Protein AF-A0A2E4MCE4-F1 (afdb_monomer_lite)

Radius of gyration: 16.77 Å; chains: 1; bounding box: 40×12×53 Å

pLDDT: mean 91.06, std 9.07, range [45.31, 97.19]

Foldseek 3Di:
DVLCVPQVVVLCCCLVVVVVVLVVVVVVCCVVVVQPCVDPVSVVVVVVSVLVSVLVSLQSVLVSCVVVVVNVVSVVSNVVSVVVVVVVVVVVVPPPDD

Structure (mmCIF, N/CA/C/O backbone):
data_AF-A0A2E4MCE4-F1
#
_entry.id   AF-A0A2E4MCE4-F1
#
loop_
_atom_site.group_PDB
_atom_site.id
_atom_site.type_symbol
_atom_site.label_atom_id
_atom_site.label_alt_id
_atom_site.label_comp_id
_atom_site.label_asym_id
_atom_site.label_entity_id
_atom_site.label_seq_id
_atom_site.pdbx_PDB_ins_code
_atom_site.Cartn_x
_atom_site.Cartn_y
_atom_site.Cartn_z
_atom_site.occupancy
_atom_site.B_iso_or_equiv
_atom_site.auth_seq_id
_atom_site.auth_comp_id
_atom_site.auth_asym_id
_a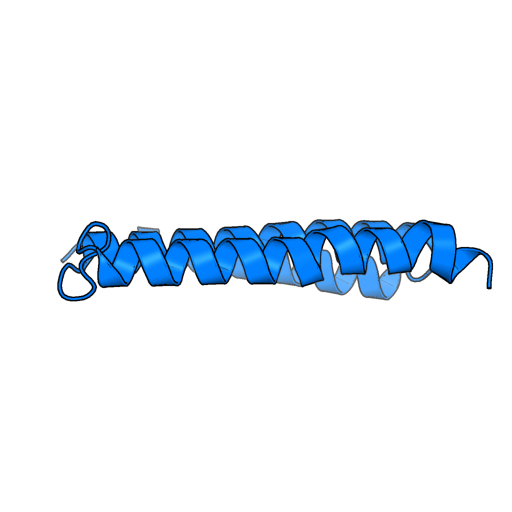tom_site.auth_atom_id
_atom_site.pdbx_PDB_model_num
ATOM 1 N N . MET A 1 1 ? 6.015 4.896 -25.404 1.00 60.19 1 MET A N 1
ATOM 2 C CA . MET A 1 1 ? 4.583 4.553 -25.267 1.00 60.19 1 MET A CA 1
ATOM 3 C C . MET A 1 1 ? 4.376 3.097 -24.854 1.00 60.19 1 MET A C 1
ATOM 5 O O . MET A 1 1 ? 3.518 2.869 -24.020 1.00 60.19 1 MET A O 1
ATOM 9 N N . ASP A 1 2 ? 5.197 2.150 -25.322 1.00 73.88 2 ASP A N 1
ATOM 10 C CA . ASP A 1 2 ? 5.083 0.713 -24.996 1.00 73.88 2 ASP A CA 1
ATOM 11 C C . ASP A 1 2 ? 5.168 0.374 -23.485 1.00 73.88 2 ASP A C 1
ATOM 13 O O . ASP A 1 2 ? 4.307 -0.302 -22.927 1.00 73.88 2 ASP A O 1
ATOM 17 N N . TYR A 1 3 ? 6.123 0.967 -22.759 1.00 76.88 3 TYR A N 1
ATOM 18 C CA . TYR A 1 3 ? 6.246 0.771 -21.303 1.00 76.88 3 TYR A CA 1
ATOM 19 C C . TYR A 1 3 ? 5.053 1.297 -20.490 1.00 76.88 3 TYR A C 1
ATOM 21 O O . TYR A 1 3 ? 4.808 0.851 -19.368 1.00 76.88 3 TYR A O 1
ATOM 29 N N . PHE A 1 4 ? 4.308 2.267 -21.027 1.00 81.31 4 PHE A N 1
ATOM 30 C CA . PHE A 1 4 ? 3.157 2.815 -20.320 1.00 81.31 4 PHE A CA 1
ATOM 31 C C . PHE A 1 4 ? 2.003 1.813 -20.310 1.00 81.31 4 PHE A C 1
ATOM 33 O O . PHE A 1 4 ? 1.482 1.515 -19.242 1.00 81.31 4 PHE A O 1
ATOM 40 N N . SER A 1 5 ? 1.641 1.245 -21.463 1.00 85.31 5 SER A N 1
ATOM 41 C CA . SER A 1 5 ? 0.526 0.296 -21.579 1.00 85.31 5 SER A CA 1
ATOM 42 C C . SER A 1 5 ? 0.801 -1.049 -20.906 1.00 85.31 5 SER A C 1
ATOM 44 O O . SER A 1 5 ? -0.130 -1.648 -20.376 1.00 85.31 5 SER A O 1
ATOM 46 N N . HIS A 1 6 ? 2.054 -1.515 -20.902 1.00 85.94 6 HIS A N 1
ATOM 47 C CA . HIS A 1 6 ? 2.397 -2.860 -20.425 1.00 85.94 6 HIS A CA 1
ATOM 48 C C . HIS A 1 6 ? 2.973 -2.919 -19.008 1.00 85.94 6 HIS A C 1
ATOM 50 O O . HIS A 1 6 ? 2.959 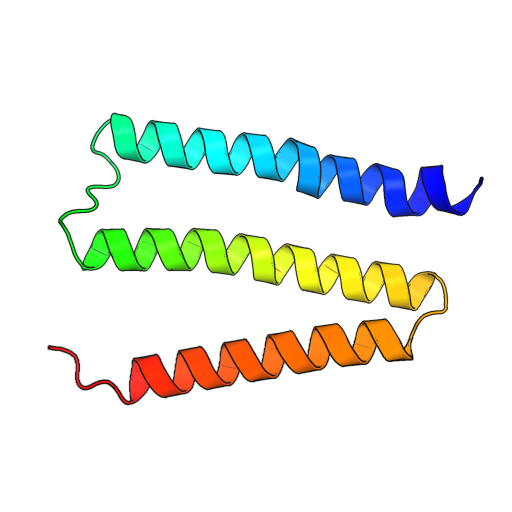-3.988 -18.403 1.00 85.94 6 HIS A O 1
ATOM 56 N N . SER A 1 7 ? 3.453 -1.803 -18.453 1.00 87.25 7 SER A N 1
ATOM 57 C CA . SER A 1 7 ? 4.059 -1.784 -17.112 1.00 87.25 7 SER A CA 1
ATOM 58 C C . SER A 1 7 ? 3.348 -0.815 -16.171 1.00 87.25 7 SER A C 1
ATOM 60 O O . SER A 1 7 ? 2.846 -1.222 -15.125 1.00 87.25 7 SER A O 1
ATOM 62 N N . TRP A 1 8 ? 3.236 0.460 -16.548 1.00 89.38 8 TRP A N 1
ATOM 63 C CA . TRP A 1 8 ? 2.701 1.487 -15.646 1.00 89.38 8 TRP A CA 1
ATOM 64 C C . TRP A 1 8 ? 1.176 1.494 -15.546 1.00 89.38 8 TRP A C 1
ATOM 66 O O . TRP A 1 8 ? 0.643 1.640 -14.450 1.00 89.38 8 TRP A O 1
ATOM 76 N N . LEU A 1 9 ? 0.461 1.322 -16.658 1.00 91.31 9 LEU A N 1
ATOM 77 C CA . LEU A 1 9 ? -1.000 1.315 -16.679 1.00 91.31 9 LEU A CA 1
ATOM 78 C C . LEU A 1 9 ? -1.582 0.148 -15.859 1.00 91.31 9 LEU A C 1
ATOM 80 O O . LEU A 1 9 ? -2.449 0.418 -15.026 1.00 91.31 9 LEU A O 1
ATOM 84 N N . PRO A 1 10 ? -1.089 -1.104 -15.982 1.00 92.31 10 PRO A N 1
ATOM 85 C CA . PRO A 1 10 ? -1.532 -2.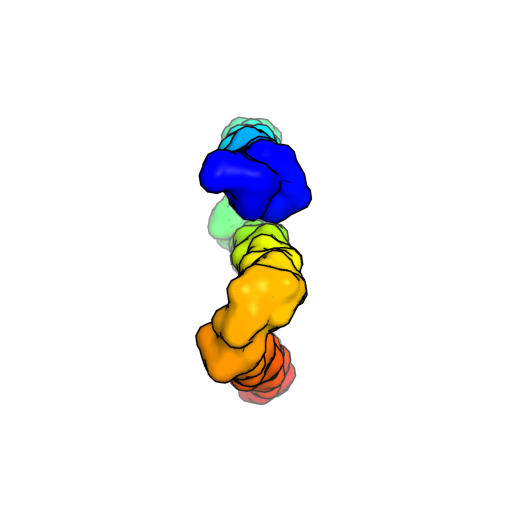197 -15.120 1.00 92.31 10 PRO A CA 1
ATOM 86 C C . PRO A 1 10 ? -1.216 -1.940 -13.644 1.00 92.31 10 PRO A C 1
ATOM 88 O O . PRO A 1 10 ? -2.075 -2.163 -12.795 1.00 92.31 10 PRO A O 1
ATOM 91 N N . PHE A 1 11 ? -0.026 -1.413 -13.333 1.00 92.88 11 PHE A N 1
ATOM 92 C CA . PHE A 1 11 ? 0.360 -1.071 -11.962 1.00 92.88 11 PHE A CA 1
ATOM 93 C C . PHE A 1 11 ? -0.576 -0.010 -11.356 1.00 92.88 11 PHE A C 1
ATOM 95 O O . PHE A 1 11 ? -1.127 -0.201 -10.272 1.00 92.88 11 PHE A O 1
ATOM 102 N N . MET A 1 12 ? -0.819 1.093 -12.070 1.00 92.31 12 MET A N 1
ATOM 103 C CA . MET A 1 12 ? -1.728 2.154 -11.624 1.00 92.31 12 MET A CA 1
ATOM 104 C C . MET A 1 12 ? -3.172 1.670 -11.508 1.00 92.31 12 MET A C 1
ATOM 106 O O . MET A 1 12 ? -3.883 2.089 -10.600 1.00 92.31 12 MET A O 1
ATOM 110 N N . TYR A 1 13 ? -3.618 0.782 -12.393 1.00 93.88 13 TYR A N 1
ATOM 111 C CA . TYR A 1 13 ? -4.943 0.188 -12.284 1.00 93.88 13 TYR A CA 1
ATOM 112 C C . TYR A 1 13 ? -5.055 -0.671 -11.020 1.00 93.88 13 TYR A C 1
ATOM 114 O O . TYR A 1 13 ? -5.944 -0.454 -10.197 1.00 93.88 13 TYR A O 1
ATOM 122 N N . LEU A 1 14 ? -4.118 -1.597 -10.813 1.00 92.44 14 LEU A N 1
ATOM 123 C CA . LEU A 1 14 ? -4.188 -2.545 -9.705 1.00 92.44 14 LEU A CA 1
ATOM 124 C C . LEU A 1 14 ? -4.044 -1.856 -8.343 1.00 92.44 14 LEU A C 1
ATOM 126 O O . LEU A 1 14 ? -4.791 -2.159 -7.418 1.00 92.44 14 LEU A O 1
ATOM 130 N N . TYR A 1 15 ? -3.117 -0.905 -8.220 1.00 94.12 15 TYR A N 1
ATOM 131 C CA . TYR A 1 15 ? -2.808 -0.267 -6.938 1.00 94.12 15 TYR A CA 1
ATOM 132 C C . TYR A 1 15 ? -3.466 1.094 -6.743 1.00 94.12 15 TYR A C 1
ATOM 134 O O . TYR A 1 15 ? -3.742 1.474 -5.610 1.00 94.12 15 TYR A O 1
ATOM 142 N N . GLY A 1 16 ? -3.766 1.816 -7.821 1.00 93.44 16 GLY A N 1
ATOM 143 C CA . GLY A 1 16 ? -4.560 3.039 -7.763 1.00 93.44 16 GLY A CA 1
ATOM 144 C C . GLY A 1 16 ? -6.036 2.714 -7.566 1.00 93.44 16 GLY A C 1
ATOM 145 O O . GLY A 1 16 ? -6.588 2.998 -6.506 1.00 93.44 16 GLY A O 1
ATOM 146 N N . LEU A 1 17 ? -6.676 2.063 -8.546 1.00 95.56 17 LEU A N 1
ATOM 147 C CA . LEU A 1 17 ? -8.098 1.719 -8.428 1.00 95.56 17 LEU A CA 1
ATOM 148 C C . LEU A 1 17 ? -8.330 0.664 -7.340 1.00 95.56 17 LEU A C 1
ATOM 150 O O . LEU A 1 17 ? -9.209 0.844 -6.498 1.00 95.56 17 LEU A O 1
ATOM 154 N N . GLY A 1 18 ? -7.521 -0.399 -7.301 1.00 94.81 18 GLY A N 1
ATOM 155 C CA . GLY A 1 18 ? -7.627 -1.403 -6.238 1.00 94.81 18 GLY A CA 1
ATOM 156 C C . GLY A 1 18 ? -7.329 -0.830 -4.849 1.00 94.81 18 GLY A C 1
ATOM 157 O O . GLY A 1 18 ? -8.027 -1.168 -3.895 1.00 94.81 18 GLY A O 1
ATOM 158 N N . GLY A 1 19 ? -6.381 0.106 -4.731 1.00 95.38 19 GLY A N 1
ATOM 159 C CA . GLY A 1 19 ? -6.112 0.823 -3.480 1.00 95.38 19 GLY A CA 1
ATOM 160 C C . GLY A 1 19 ? -7.283 1.701 -3.034 1.00 95.38 19 GLY A C 1
ATOM 161 O O . GLY A 1 19 ? -7.654 1.674 -1.862 1.00 95.38 19 GLY A O 1
ATOM 162 N N . LEU A 1 20 ? -7.930 2.420 -3.959 1.00 96.12 20 LEU A N 1
ATOM 163 C CA . LEU A 1 20 ? -9.139 3.199 -3.664 1.00 96.12 20 LEU A CA 1
ATOM 164 C C . LEU A 1 20 ? -10.287 2.312 -3.171 1.00 96.12 20 LEU A C 1
ATOM 166 O O . LEU A 1 20 ? -10.946 2.648 -2.184 1.00 96.12 20 LEU A O 1
ATOM 170 N N . LEU A 1 21 ? -10.510 1.169 -3.822 1.00 96.69 21 LEU A N 1
ATOM 171 C CA . LEU A 1 21 ? -11.518 0.198 -3.394 1.00 96.69 21 LEU A CA 1
ATOM 172 C C . LEU A 1 21 ? -11.182 -0.390 -2.019 1.00 96.69 21 LEU A C 1
ATOM 174 O O . LEU A 1 21 ? -12.065 -0.502 -1.171 1.00 96.69 21 LEU A O 1
ATOM 178 N N . PHE A 1 22 ? -9.911 -0.697 -1.761 1.00 96.75 22 PHE A N 1
ATOM 179 C CA . PHE A 1 22 ? -9.455 -1.201 -0.468 1.00 96.75 22 PHE A CA 1
ATOM 180 C C . PHE A 1 22 ? -9.670 -0.183 0.661 1.00 96.75 22 PHE A C 1
ATOM 182 O O . PHE A 1 22 ? -10.240 -0.523 1.697 1.00 96.75 22 PHE A O 1
ATOM 189 N N . ILE A 1 23 ? -9.289 1.082 0.450 1.00 96.38 23 ILE A N 1
ATOM 190 C CA . ILE A 1 23 ? -9.508 2.168 1.420 1.00 96.38 23 ILE A CA 1
ATOM 191 C C . ILE A 1 23 ? -11.006 2.398 1.646 1.00 96.38 23 ILE A C 1
ATOM 193 O O . ILE A 1 23 ? -11.436 2.572 2.785 1.00 96.38 23 ILE A O 1
ATOM 197 N N . SER A 1 24 ? -11.813 2.346 0.584 1.00 97.19 24 SER A N 1
ATOM 198 C CA . SER A 1 24 ? -13.274 2.438 0.696 1.00 97.19 24 SER A CA 1
ATOM 199 C C . SER A 1 24 ? -13.841 1.290 1.535 1.00 97.19 24 SER A C 1
ATOM 201 O O . SER A 1 24 ? -14.689 1.515 2.397 1.00 97.19 24 SER A O 1
ATOM 203 N N . GLY A 1 25 ? -13.324 0.073 1.350 1.00 96.81 25 GLY A N 1
ATOM 204 C CA . GLY A 1 25 ? -13.654 -1.085 2.178 1.00 96.81 25 GLY A CA 1
ATOM 205 C C . GLY A 1 25 ? -13.310 -0.862 3.650 1.00 96.81 25 GLY A C 1
ATOM 206 O O . GLY A 1 25 ? -14.168 -1.046 4.508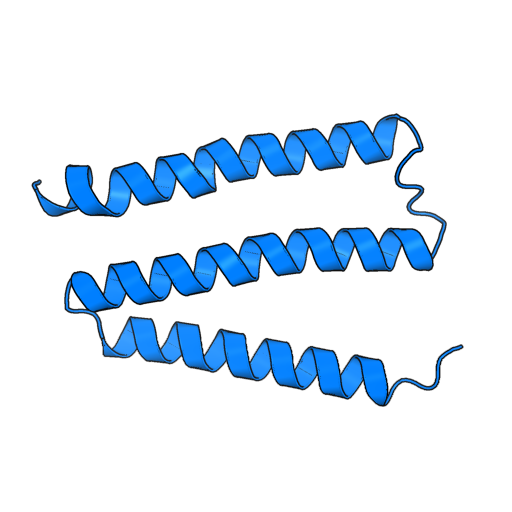 1.00 96.81 25 GLY A O 1
ATOM 207 N N . ILE A 1 26 ? -12.101 -0.376 3.949 1.00 96.94 26 ILE A N 1
ATOM 208 C CA . ILE A 1 26 ? -11.695 -0.012 5.317 1.00 96.94 26 ILE A CA 1
ATOM 209 C C . ILE A 1 26 ? -12.651 1.024 5.916 1.00 96.94 26 ILE A C 1
ATOM 211 O O . ILE A 1 26 ? -13.096 0.865 7.053 1.00 96.94 26 ILE A O 1
ATOM 215 N N . PHE A 1 27 ? -12.996 2.066 5.157 1.00 96.62 27 PHE A N 1
ATOM 216 C 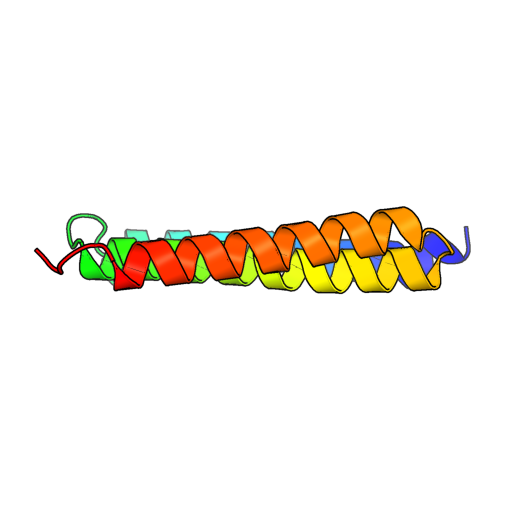CA . PHE A 1 27 ? -13.913 3.107 5.610 1.00 96.62 27 PHE A CA 1
ATOM 217 C C . PHE A 1 27 ? -15.284 2.533 5.992 1.00 96.62 27 PHE A C 1
ATOM 219 O O . PHE A 1 27 ? -15.811 2.852 7.058 1.00 96.62 27 PHE A O 1
ATOM 226 N N . ILE A 1 28 ? -15.840 1.636 5.174 1.00 97.00 28 ILE A N 1
ATOM 227 C CA . ILE A 1 28 ? -17.110 0.953 5.465 1.00 97.00 28 ILE A CA 1
ATOM 228 C C . ILE A 1 28 ? -16.984 0.065 6.713 1.00 97.00 28 ILE A C 1
ATOM 230 O O . ILE A 1 28 ? -17.861 0.092 7.580 1.00 97.00 28 ILE A O 1
ATOM 234 N N . THR A 1 29 ? -15.891 -0.684 6.855 1.00 95.88 29 THR A N 1
ATOM 235 C CA . THR A 1 29 ? -15.638 -1.545 8.024 1.00 95.88 29 THR A CA 1
ATOM 236 C C . THR A 1 29 ? -15.549 -0.736 9.324 1.00 95.88 29 THR A C 1
ATOM 238 O O . THR A 1 29 ? -16.068 -1.161 10.355 1.00 95.88 29 THR A O 1
ATOM 241 N N . ILE A 1 30 ? -14.955 0.460 9.283 1.00 95.94 30 ILE A N 1
ATOM 242 C CA . ILE A 1 30 ? -14.925 1.378 10.430 1.00 95.94 30 ILE A CA 1
ATOM 243 C C . ILE A 1 30 ? -16.335 1.909 10.724 1.00 95.94 30 ILE A C 1
ATOM 245 O O . ILE A 1 30 ? -16.790 1.868 11.865 1.00 95.94 30 ILE A O 1
ATOM 249 N N . ARG A 1 31 ? -17.064 2.377 9.702 1.00 95.81 31 ARG A N 1
ATOM 250 C CA . ARG A 1 31 ? -18.402 2.981 9.872 1.00 95.81 31 ARG A CA 1
ATOM 251 C C . ARG A 1 31 ? -19.470 1.990 10.326 1.00 95.81 31 ARG A C 1
ATOM 253 O O . ARG A 1 31 ? -20.404 2.392 11.010 1.00 95.81 31 ARG A O 1
ATOM 260 N N . SER A 1 32 ? -19.327 0.718 9.976 1.00 95.81 32 SER A N 1
ATOM 261 C CA . SER A 1 32 ? -20.204 -0.367 10.436 1.00 95.81 32 SER A CA 1
ATOM 262 C C . SER A 1 32 ? -19.897 -0.844 11.861 1.00 95.81 32 SER A C 1
ATOM 264 O O . SER A 1 32 ? -20.605 -1.702 12.377 1.00 95.81 32 SER A O 1
ATOM 266 N N . GLY A 1 33 ? -18.847 -0.319 12.505 1.00 92.06 33 GLY A N 1
ATOM 267 C CA . GLY A 1 33 ? -18.416 -0.737 13.841 1.00 92.06 33 GLY A CA 1
ATOM 268 C C . GLY A 1 33 ? -17.641 -2.058 13.871 1.00 92.06 33 GLY A C 1
ATOM 269 O O . GLY A 1 33 ? -17.161 -2.454 14.932 1.00 92.06 33 GLY A O 1
ATOM 270 N N . SER A 1 34 ? -17.456 -2.719 12.720 1.00 91.88 34 SER A N 1
ATOM 271 C CA . SER A 1 34 ? -16.673 -3.957 12.615 1.00 91.88 34 SER A CA 1
ATOM 272 C C . SER A 1 34 ? -15.191 -3.735 12.929 1.00 91.88 34 SER A C 1
ATOM 274 O O . SER A 1 34 ? -14.538 -4.648 13.428 1.00 91.88 34 SER A O 1
ATOM 276 N N . LEU A 1 35 ? -14.658 -2.538 12.659 1.00 92.69 35 LEU A N 1
ATOM 277 C CA . LEU A 1 35 ? -13.328 -2.110 13.090 1.00 92.69 35 LEU A CA 1
ATOM 278 C C . LEU A 1 35 ? -13.471 -0.903 14.023 1.00 92.69 35 LEU A C 1
ATOM 280 O O . LEU A 1 35 ? -13.438 0.250 13.601 1.00 92.69 35 LEU A O 1
ATOM 284 N N . ASN A 1 36 ? -13.661 -1.194 15.311 1.00 92.81 36 ASN A N 1
ATOM 285 C CA . ASN A 1 36 ? -13.715 -0.178 16.364 1.00 92.81 36 ASN A CA 1
ATOM 286 C C . ASN A 1 36 ? -12.319 0.406 16.667 1.00 92.81 36 ASN A C 1
ATOM 288 O O . ASN A 1 36 ? -11.488 -0.288 17.247 1.00 92.81 36 ASN A O 1
ATOM 292 N N . LEU A 1 37 ? -12.085 1.677 16.332 1.00 90.25 37 LEU A N 1
ATOM 293 C CA . LEU A 1 37 ? -10.801 2.364 16.532 1.00 90.25 37 LEU A CA 1
ATOM 294 C C . LEU A 1 37 ? -10.458 2.661 18.000 1.00 90.25 37 LEU A C 1
ATOM 296 O O . LEU A 1 37 ? -9.291 2.911 18.291 1.00 90.25 37 LEU A O 1
ATOM 300 N N . ASP A 1 38 ? -11.427 2.574 18.914 1.00 91.44 38 ASP A N 1
ATOM 301 C CA . ASP A 1 38 ? -11.191 2.730 20.355 1.00 91.44 38 ASP A CA 1
ATOM 302 C C . ASP A 1 38 ? -10.500 1.492 20.958 1.00 91.44 38 ASP A C 1
ATOM 304 O O . ASP A 1 38 ? -9.887 1.552 22.024 1.00 91.44 38 ASP A O 1
ATOM 308 N N . SER A 1 39 ? -10.565 0.349 20.264 1.00 91.94 39 SER A N 1
ATOM 309 C CA . SER A 1 39 ? -9.867 -0.875 20.654 1.00 91.94 39 SER A CA 1
ATOM 310 C C . SER A 1 39 ? -8.438 -0.877 20.117 1.00 91.94 39 SER A C 1
ATOM 312 O O . SER A 1 39 ? -8.212 -0.899 18.905 1.00 91.94 39 SER A O 1
ATOM 314 N N . ILE A 1 40 ? -7.456 -0.976 21.020 1.00 88.94 40 ILE A N 1
ATOM 315 C CA . ILE A 1 40 ? -6.027 -1.100 20.675 1.00 88.94 40 ILE A CA 1
ATOM 316 C C . ILE A 1 40 ? -5.786 -2.275 19.712 1.00 88.94 40 ILE A C 1
ATOM 318 O O . ILE A 1 40 ? -4.964 -2.175 18.802 1.00 88.94 40 ILE A O 1
ATOM 322 N N . SER A 1 41 ? -6.510 -3.386 19.878 1.00 89.81 41 SER A N 1
ATOM 323 C CA . SER A 1 41 ? -6.383 -4.560 19.005 1.00 89.81 41 SER A CA 1
ATOM 324 C C . SER A 1 41 ? -6.811 -4.248 17.568 1.00 89.81 41 SER A C 1
ATOM 326 O O . SER A 1 41 ? -6.074 -4.512 16.618 1.00 89.81 41 SER A O 1
ATOM 328 N N . HIS A 1 42 ? -7.973 -3.622 17.395 1.00 92.69 42 HIS A N 1
ATOM 329 C CA . HIS A 1 42 ? -8.487 -3.253 16.074 1.00 92.69 42 HIS A CA 1
ATOM 330 C C . HIS A 1 42 ? -7.655 -2.148 15.423 1.00 92.69 42 HIS A C 1
ATOM 332 O O . HIS A 1 42 ? -7.426 -2.178 14.216 1.00 92.69 42 HIS A O 1
ATOM 338 N N . TRP A 1 43 ? -7.143 -1.211 16.222 1.00 91.31 43 TRP A N 1
ATOM 339 C CA . TRP A 1 43 ? -6.199 -0.201 15.761 1.00 91.31 43 TRP A CA 1
ATOM 340 C C . TRP A 1 43 ? -4.916 -0.838 15.209 1.00 91.31 43 TRP A C 1
ATOM 342 O O . TRP A 1 43 ? -4.453 -0.460 14.133 1.00 91.31 43 TRP A O 1
ATOM 352 N N . ARG A 1 44 ? -4.372 -1.865 15.883 1.00 90.12 44 ARG A N 1
ATOM 353 C CA . ARG A 1 44 ? -3.227 -2.638 15.365 1.00 90.12 44 ARG A CA 1
ATOM 354 C C . ARG A 1 44 ? -3.574 -3.327 14.046 1.00 90.12 44 ARG A C 1
ATOM 356 O O . ARG A 1 44 ? -2.787 -3.232 13.111 1.00 90.12 44 ARG A O 1
ATOM 363 N N . TRP A 1 45 ? -4.753 -3.943 13.941 1.00 92.69 45 TRP A N 1
ATOM 364 C CA . TRP A 1 45 ? -5.219 -4.568 12.698 1.00 92.69 45 TRP A CA 1
ATOM 365 C C . TRP A 1 45 ? -5.366 -3.580 11.540 1.00 92.69 45 TRP A C 1
ATOM 367 O O . TRP A 1 45 ? -4.945 -3.893 10.428 1.00 92.69 45 TRP A O 1
ATOM 377 N N . LEU A 1 46 ? -5.892 -2.377 11.787 1.00 94.50 46 LEU A N 1
ATOM 378 C CA . LEU A 1 46 ? -5.949 -1.324 10.774 1.00 94.50 46 LEU A CA 1
ATOM 379 C C . LEU A 1 46 ? -4.550 -0.999 10.245 1.00 94.50 46 LEU A C 1
ATOM 381 O O . LEU A 1 46 ? -4.335 -0.985 9.034 1.00 94.50 46 LEU A O 1
ATOM 385 N N . TRP A 1 47 ? -3.583 -0.789 11.140 1.00 91.88 47 TRP A N 1
ATOM 386 C CA . TRP A 1 47 ? -2.206 -0.521 10.732 1.00 91.88 47 TRP A CA 1
ATOM 387 C C . TRP A 1 47 ? -1.567 -1.696 10.004 1.00 91.88 47 TRP A C 1
ATOM 389 O O . TRP A 1 47 ? -0.845 -1.466 9.040 1.00 91.88 47 TRP A O 1
ATOM 399 N N . THR A 1 48 ? -1.860 -2.938 10.391 1.00 93.38 48 THR A N 1
ATOM 400 C CA . THR A 1 48 ? -1.413 -4.127 9.654 1.00 93.38 48 THR A CA 1
ATOM 401 C C . THR A 1 48 ? -1.978 -4.157 8.233 1.00 93.38 48 THR A C 1
ATOM 403 O O . THR A 1 48 ? -1.234 -4.450 7.301 1.00 93.38 48 THR A O 1
ATOM 406 N N . LEU A 1 49 ? -3.254 -3.809 8.039 1.00 95.00 49 LEU A N 1
ATOM 407 C CA . LEU A 1 49 ? -3.887 -3.752 6.716 1.00 95.00 49 LEU A CA 1
ATOM 408 C C . LEU A 1 49 ? -3.263 -2.668 5.828 1.00 95.00 49 LEU A C 1
ATOM 410 O O . LEU A 1 49 ? -2.909 -2.937 4.681 1.00 95.00 49 LEU A O 1
ATOM 414 N N . ILE A 1 50 ? -3.083 -1.458 6.365 1.00 95.38 50 ILE A N 1
ATOM 415 C CA . ILE A 1 50 ? -2.453 -0.347 5.638 1.00 95.38 50 ILE A CA 1
ATOM 416 C C . ILE A 1 50 ? -0.988 -0.662 5.324 1.00 95.38 50 ILE A C 1
ATOM 418 O O . ILE A 1 50 ? -0.542 -0.469 4.193 1.00 95.38 50 ILE A O 1
ATOM 422 N N . PHE A 1 51 ? -0.246 -1.194 6.297 1.00 94.75 51 PHE A N 1
ATOM 423 C CA . PHE A 1 51 ? 1.134 -1.618 6.097 1.00 94.75 51 PHE A CA 1
ATOM 424 C C . PHE A 1 51 ? 1.233 -2.702 5.023 1.00 94.75 51 PHE A C 1
ATOM 426 O O . PHE A 1 51 ? 2.059 -2.583 4.125 1.00 94.75 51 PHE A O 1
ATOM 433 N N . GLY A 1 52 ? 0.367 -3.719 5.068 1.00 94.38 52 GLY A N 1
ATOM 434 C CA . GLY A 1 52 ? 0.329 -4.791 4.076 1.00 94.38 52 GLY A CA 1
ATOM 435 C C . GLY A 1 52 ? 0.088 -4.275 2.657 1.00 94.38 52 GLY A C 1
ATOM 436 O O . GLY A 1 52 ? 0.785 -4.695 1.734 1.00 94.38 52 GLY A O 1
ATOM 437 N N . LEU A 1 53 ? -0.829 -3.314 2.486 1.00 95.06 53 LEU A N 1
ATOM 438 C CA . LEU A 1 53 ? -1.068 -2.668 1.193 1.00 95.06 53 LEU A CA 1
ATOM 439 C C . LEU A 1 53 ? 0.196 -1.965 0.675 1.00 95.06 53 LEU A C 1
ATOM 441 O O . LEU A 1 53 ? 0.636 -2.235 -0.442 1.00 95.06 53 LEU A O 1
ATOM 445 N N . VAL A 1 54 ? 0.802 -1.094 1.489 1.00 94.88 54 VAL A N 1
ATOM 446 C CA . VAL A 1 54 ? 1.996 -0.323 1.098 1.00 94.88 54 VAL A CA 1
ATOM 447 C C . VAL A 1 54 ? 3.190 -1.241 0.832 1.00 94.88 54 VAL A C 1
ATOM 449 O O . VAL A 1 54 ? 3.923 -1.044 -0.139 1.00 94.88 54 VAL A O 1
ATOM 452 N N . TRP A 1 55 ? 3.378 -2.265 1.661 1.00 95.38 55 TRP A N 1
ATOM 453 C CA . TRP A 1 55 ? 4.431 -3.263 1.505 1.00 95.38 55 TRP A CA 1
ATOM 454 C C . TRP A 1 55 ? 4.296 -4.004 0.173 1.00 95.38 55 TRP A C 1
ATOM 456 O O . TRP A 1 55 ? 5.249 -4.070 -0.606 1.00 95.38 55 TRP A O 1
ATOM 466 N N . TYR A 1 56 ? 3.088 -4.483 -0.135 1.00 94.81 56 TYR A N 1
ATOM 467 C CA . TYR A 1 56 ? 2.814 -5.208 -1.371 1.00 94.81 56 TYR A CA 1
ATOM 468 C C . TYR A 1 56 ? 2.984 -4.312 -2.607 1.00 94.81 56 TYR A C 1
ATOM 470 O O . TYR A 1 56 ? 3.655 -4.703 -3.563 1.00 94.81 56 TYR A O 1
ATOM 478 N N . MET A 1 57 ? 2.474 -3.075 -2.559 1.00 95.94 57 MET A N 1
ATOM 479 C CA . MET A 1 57 ? 2.693 -2.061 -3.601 1.00 95.94 57 MET A CA 1
ATOM 480 C C . MET A 1 57 ? 4.180 -1.805 -3.857 1.00 95.94 57 MET A C 1
ATOM 482 O O . MET A 1 57 ? 4.601 -1.702 -5.007 1.00 95.94 57 MET A O 1
ATOM 486 N N . SER A 1 58 ? 4.982 -1.722 -2.796 1.00 95.69 58 SER A N 1
ATOM 487 C CA . SER A 1 58 ? 6.408 -1.402 -2.891 1.00 95.69 58 SER A CA 1
ATOM 488 C C . SER A 1 58 ? 7.217 -2.522 -3.542 1.00 95.69 58 SER A C 1
ATOM 490 O O . SER A 1 58 ? 8.111 -2.245 -4.337 1.00 95.69 58 SER A O 1
ATOM 492 N N . ILE A 1 59 ? 6.890 -3.789 -3.267 1.00 95.62 59 ILE A N 1
ATOM 493 C CA . ILE A 1 59 ? 7.531 -4.929 -3.939 1.00 95.62 59 ILE A CA 1
ATOM 494 C C . ILE A 1 59 ? 7.233 -4.912 -5.434 1.00 95.62 59 ILE A C 1
ATOM 496 O O . ILE A 1 59 ? 8.150 -5.027 -6.246 1.00 95.62 59 ILE A O 1
ATOM 500 N N . HIS A 1 60 ? 5.967 -4.728 -5.806 1.00 94.94 60 HIS A N 1
ATOM 501 C CA . HIS A 1 60 ? 5.579 -4.672 -7.214 1.00 94.94 60 HIS A CA 1
ATOM 502 C C . HIS A 1 60 ? 6.168 -3.459 -7.932 1.00 94.94 60 HIS A C 1
ATOM 504 O O . HIS A 1 60 ? 6.599 -3.582 -9.079 1.00 94.94 60 HIS A O 1
ATOM 510 N N . ALA A 1 61 ? 6.275 -2.315 -7.251 1.00 94.69 61 ALA A N 1
ATOM 511 C CA . ALA A 1 61 ? 6.950 -1.137 -7.784 1.00 94.69 61 ALA A CA 1
ATOM 512 C C . ALA A 1 61 ? 8.434 -1.429 -8.044 1.00 94.69 61 ALA A C 1
ATOM 514 O O . ALA A 1 61 ? 8.928 -1.154 -9.135 1.00 94.69 61 ALA A O 1
ATOM 515 N N . SER A 1 62 ? 9.131 -2.051 -7.088 1.00 96.12 62 SER A N 1
ATOM 516 C CA . SER A 1 62 ? 10.534 -2.447 -7.244 1.00 96.12 62 SER A CA 1
ATOM 517 C C . SER A 1 62 ? 10.735 -3.410 -8.412 1.00 96.12 62 SER A C 1
ATOM 519 O O . SER A 1 62 ? 11.615 -3.190 -9.238 1.00 96.12 62 SER A O 1
ATOM 521 N N . LEU A 1 63 ? 9.911 -4.453 -8.531 1.00 94.06 63 LEU A N 1
ATOM 522 C CA . LEU A 1 63 ? 10.023 -5.416 -9.632 1.00 94.06 63 LEU A CA 1
ATOM 523 C C . LEU A 1 63 ? 9.734 -4.766 -10.992 1.00 94.06 63 LEU A C 1
ATOM 525 O O . LEU A 1 63 ? 10.448 -5.024 -11.960 1.00 94.06 63 LEU A O 1
ATOM 529 N N . THR A 1 64 ? 8.751 -3.864 -11.050 1.00 94.00 64 THR A N 1
ATOM 530 C CA . THR A 1 64 ? 8.445 -3.083 -12.257 1.00 94.00 64 THR A CA 1
ATOM 531 C C . THR A 1 64 ? 9.625 -2.190 -12.643 1.00 94.00 64 THR A C 1
ATOM 533 O O . THR A 1 64 ? 10.047 -2.184 -13.795 1.00 94.00 64 THR A O 1
ATOM 536 N N . LEU A 1 65 ? 10.220 -1.481 -11.681 1.00 94.81 65 LEU A N 1
ATOM 537 C CA . LEU A 1 65 ? 11.397 -0.641 -11.912 1.00 94.81 65 LEU A CA 1
ATOM 538 C C . LEU A 1 65 ? 12.610 -1.458 -12.370 1.00 94.81 65 LEU A C 1
ATOM 540 O O . LEU A 1 65 ? 13.315 -1.031 -13.283 1.00 94.81 65 LEU A O 1
ATOM 544 N N . ALA A 1 66 ? 12.833 -2.637 -11.786 1.00 95.31 66 ALA A N 1
ATOM 545 C CA . ALA A 1 66 ? 13.909 -3.535 -12.192 1.00 95.31 66 ALA A CA 1
ATOM 546 C C . ALA A 1 66 ? 13.728 -4.012 -13.641 1.00 95.31 66 ALA A C 1
ATOM 548 O O . ALA A 1 66 ? 14.680 -3.960 -14.418 1.00 95.31 66 ALA A O 1
ATOM 549 N N . ALA A 1 67 ? 12.506 -4.398 -14.026 1.00 92.75 67 ALA A N 1
ATOM 550 C CA . ALA A 1 67 ? 12.181 -4.802 -15.395 1.00 92.75 67 ALA A CA 1
ATOM 551 C C . ALA A 1 67 ? 12.378 -3.665 -16.414 1.00 92.75 67 ALA A C 1
ATOM 553 O O . ALA A 1 67 ? 12.757 -3.913 -17.555 1.00 92.75 67 ALA A O 1
ATOM 554 N N . LEU A 1 68 ? 12.178 -2.414 -15.991 1.00 92.62 68 LEU A N 1
ATOM 555 C CA . LEU A 1 68 ? 12.414 -1.214 -16.799 1.00 92.62 68 LEU A CA 1
ATOM 556 C C . LEU A 1 68 ? 13.891 -0.764 -16.827 1.00 92.62 68 LEU A C 1
ATOM 558 O O . LEU A 1 68 ? 14.202 0.269 -17.417 1.00 92.62 68 LEU A O 1
ATOM 562 N N . GLY A 1 69 ? 14.803 -1.504 -16.187 1.00 94.06 69 GLY A N 1
ATOM 563 C CA . GLY A 1 69 ? 16.239 -1.203 -16.146 1.00 94.06 69 GLY A CA 1
ATOM 564 C C . GLY A 1 69 ? 16.678 -0.280 -15.002 1.00 94.06 69 GLY A C 1
ATOM 565 O O . GLY A 1 69 ? 17.872 -0.040 -14.827 1.00 94.06 69 GLY A O 1
ATOM 566 N N . PHE A 1 70 ? 15.758 0.190 -14.156 1.00 95.06 70 PHE A N 1
ATOM 567 C CA . PHE A 1 70 ? 16.046 1.036 -12.989 1.00 95.06 70 PHE A CA 1
ATOM 568 C C . PHE A 1 70 ? 16.425 0.204 -11.752 1.00 95.06 70 PHE A C 1
ATOM 570 O O . PHE A 1 70 ? 15.885 0.391 -10.658 1.00 95.06 70 PHE A O 1
ATOM 577 N N . VAL A 1 71 ? 17.373 -0.722 -11.914 1.00 95.62 71 VAL A N 1
ATOM 578 C CA . VAL A 1 71 ? 17.726 -1.735 -10.902 1.00 95.62 71 VAL A CA 1
ATOM 579 C C . VAL A 1 71 ? 18.197 -1.113 -9.581 1.00 95.62 71 VAL A C 1
ATOM 581 O O . VAL A 1 71 ? 17.810 -1.583 -8.514 1.00 95.62 71 VAL A O 1
ATOM 584 N N . ASN A 1 72 ? 18.955 -0.012 -9.626 1.00 96.56 72 ASN A N 1
ATOM 585 C CA . ASN A 1 72 ? 19.402 0.688 -8.414 1.00 96.56 72 ASN A CA 1
ATOM 586 C C . ASN A 1 72 ? 18.218 1.206 -7.582 1.00 96.56 72 ASN A C 1
ATOM 588 O O . ASN A 1 72 ? 18.171 0.995 -6.372 1.00 96.56 72 ASN A O 1
ATOM 592 N N . PHE A 1 73 ? 17.235 1.840 -8.229 1.00 95.00 73 PHE A N 1
ATOM 593 C CA . PHE A 1 73 ? 16.037 2.342 -7.551 1.00 95.00 73 PHE A CA 1
ATOM 594 C C . PHE A 1 73 ? 15.187 1.198 -6.995 1.00 95.00 73 PHE A C 1
ATOM 596 O O . PHE A 1 73 ? 14.751 1.264 -5.847 1.00 95.00 73 PHE A O 1
ATOM 603 N N . ALA A 1 74 ? 15.014 0.125 -7.770 1.00 95.81 74 ALA A N 1
ATOM 604 C CA . ALA A 1 74 ? 14.326 -1.080 -7.320 1.00 95.81 74 ALA A CA 1
ATOM 605 C C . ALA A 1 74 ? 14.969 -1.676 -6.058 1.00 95.81 74 ALA A C 1
ATOM 607 O O . ALA A 1 74 ? 14.275 -2.017 -5.100 1.00 95.81 74 ALA A O 1
ATOM 608 N N . PHE A 1 75 ? 16.300 -1.764 -6.033 1.00 96.06 75 PHE A N 1
ATOM 609 C CA . PHE A 1 75 ? 17.030 -2.300 -4.891 1.00 96.06 75 PHE A CA 1
ATOM 610 C C . PHE A 1 75 ? 16.905 -1.406 -3.654 1.00 96.06 75 PHE A C 1
ATOM 612 O O . PHE A 1 75 ? 16.656 -1.912 -2.563 1.00 96.06 75 PHE A O 1
ATOM 619 N N . ILE A 1 76 ? 17.007 -0.082 -3.817 1.00 96.88 76 ILE A N 1
ATOM 620 C CA . ILE A 1 76 ? 16.844 0.880 -2.715 1.00 96.88 76 ILE A CA 1
ATOM 621 C C . ILE A 1 76 ? 15.453 0.758 -2.084 1.00 96.88 76 ILE A C 1
ATOM 623 O O . ILE A 1 76 ? 15.342 0.710 -0.857 1.00 96.88 76 ILE A O 1
ATOM 627 N N . ILE A 1 77 ? 14.396 0.676 -2.897 1.00 96.31 77 ILE A N 1
ATOM 628 C CA . ILE A 1 77 ? 13.023 0.527 -2.398 1.00 96.31 77 ILE A CA 1
ATOM 629 C C . ILE A 1 77 ? 12.878 -0.812 -1.667 1.00 96.31 77 ILE A C 1
ATOM 631 O O . ILE A 1 77 ? 12.406 -0.838 -0.532 1.00 96.31 77 ILE A O 1
ATOM 635 N N . MET A 1 78 ? 13.338 -1.914 -2.265 1.00 95.31 78 MET A N 1
ATOM 636 C CA . MET A 1 78 ? 13.264 -3.242 -1.648 1.00 95.31 78 MET A CA 1
ATOM 637 C C . MET A 1 78 ? 14.017 -3.309 -0.312 1.00 95.31 78 MET A C 1
ATOM 639 O O . MET A 1 78 ? 13.471 -3.772 0.689 1.00 95.31 78 MET A O 1
ATOM 643 N N . ALA A 1 79 ? 15.251 -2.804 -0.271 1.00 95.94 79 ALA A N 1
ATOM 644 C CA . ALA A 1 79 ? 16.058 -2.759 0.943 1.00 95.94 79 ALA A CA 1
ATOM 645 C C . ALA A 1 79 ? 15.370 -1.925 2.030 1.00 95.94 79 ALA A C 1
ATOM 647 O O . ALA A 1 79 ? 15.293 -2.351 3.180 1.00 95.94 79 ALA A O 1
ATOM 648 N N . SER A 1 80 ? 14.798 -0.778 1.655 1.00 95.50 80 SER A N 1
ATOM 649 C CA . SER A 1 80 ? 14.053 0.090 2.572 1.00 95.50 80 SER A CA 1
ATOM 650 C C . SER A 1 80 ? 12.836 -0.627 3.165 1.00 95.50 80 SER A C 1
ATOM 652 O O . SER A 1 80 ? 12.630 -0.588 4.376 1.00 95.50 80 SER A O 1
ATOM 654 N N . VAL A 1 81 ? 12.068 -1.352 2.345 1.00 95.19 81 VAL A N 1
ATOM 655 C CA . VAL A 1 81 ? 10.917 -2.151 2.797 1.00 95.19 81 VAL A CA 1
ATOM 656 C C . VAL A 1 81 ? 11.344 -3.246 3.776 1.00 95.19 81 VAL A C 1
ATOM 658 O O . VAL A 1 81 ? 10.709 -3.419 4.818 1.00 95.19 81 VAL A O 1
ATOM 661 N N . ILE A 1 82 ? 12.430 -3.966 3.484 1.00 95.38 82 ILE A N 1
ATOM 662 C CA . ILE A 1 82 ? 12.958 -5.025 4.358 1.00 95.38 82 ILE A CA 1
ATOM 663 C C . ILE A 1 82 ? 13.442 -4.443 5.690 1.00 95.38 82 ILE A C 1
ATOM 665 O O . ILE A 1 82 ? 13.114 -4.983 6.749 1.00 95.38 82 ILE A O 1
ATOM 669 N N . LEU A 1 83 ? 14.177 -3.328 5.656 1.00 95.81 83 LEU A N 1
ATOM 670 C CA . LEU A 1 83 ? 14.661 -2.646 6.856 1.00 95.81 83 LEU A CA 1
ATOM 671 C C . LEU A 1 83 ? 13.501 -2.172 7.733 1.00 95.81 83 LEU A C 1
ATOM 673 O O . LEU A 1 83 ? 13.484 -2.467 8.927 1.00 95.81 83 LEU A O 1
ATOM 677 N N . VAL A 1 84 ? 12.498 -1.512 7.146 1.00 94.25 84 VAL A N 1
ATOM 678 C CA . VAL A 1 84 ? 11.304 -1.054 7.873 1.00 94.25 84 VAL A CA 1
ATOM 679 C C . VAL A 1 84 ? 10.531 -2.235 8.456 1.00 94.25 84 VAL A C 1
ATOM 681 O O . VAL A 1 84 ? 10.136 -2.180 9.617 1.00 94.25 84 VAL A O 1
ATOM 684 N N . SER A 1 85 ? 10.360 -3.326 7.702 1.00 93.06 85 SER A N 1
ATOM 685 C CA . SER A 1 85 ? 9.660 -4.532 8.176 1.00 93.06 85 SER A CA 1
ATOM 686 C C . SER A 1 85 ? 10.388 -5.185 9.353 1.00 93.06 85 SER A C 1
ATOM 688 O O . SER A 1 85 ? 9.766 -5.574 10.344 1.00 93.06 85 SER A O 1
ATOM 690 N N . SER A 1 86 ? 11.716 -5.267 9.270 1.00 93.12 86 SER A N 1
ATOM 691 C CA . SER A 1 86 ? 12.566 -5.846 10.313 1.00 93.12 86 SER A CA 1
ATOM 692 C C . SER A 1 86 ? 12.562 -4.979 11.567 1.00 93.12 86 SER A C 1
ATOM 694 O O . SER A 1 86 ? 12.398 -5.490 12.673 1.00 93.12 86 SER A O 1
ATOM 696 N N . PHE A 1 87 ? 12.666 -3.659 11.400 1.00 92.75 87 PHE A N 1
ATOM 697 C CA . PHE A 1 87 ? 12.591 -2.704 12.498 1.00 92.75 87 PHE A CA 1
ATOM 698 C C . PHE A 1 87 ? 11.216 -2.718 13.172 1.00 92.75 87 PHE A C 1
ATOM 700 O O . PHE A 1 87 ? 11.142 -2.789 14.397 1.00 92.75 87 PHE A O 1
ATOM 707 N N . ALA A 1 88 ? 10.131 -2.714 12.394 1.00 88.31 88 ALA A N 1
ATOM 708 C CA . ALA A 1 88 ? 8.772 -2.809 12.916 1.00 88.31 88 ALA A CA 1
ATOM 709 C C . ALA A 1 88 ? 8.577 -4.108 13.708 1.00 88.31 88 ALA A C 1
ATOM 711 O O . ALA A 1 88 ? 8.067 -4.074 14.824 1.00 88.31 88 ALA A O 1
ATOM 712 N N . THR A 1 89 ? 9.050 -5.239 13.180 1.00 87.12 89 THR A N 1
ATOM 713 C CA . THR A 1 89 ? 8.977 -6.538 13.865 1.00 87.12 89 THR A CA 1
ATOM 714 C C . THR A 1 89 ? 9.783 -6.533 15.161 1.00 87.12 89 THR A C 1
ATOM 716 O O . THR A 1 89 ? 9.252 -6.879 16.214 1.00 87.12 89 THR A O 1
ATOM 719 N N . TYR A 1 90 ? 11.038 -6.079 15.111 1.00 89.50 90 TYR A N 1
ATOM 720 C CA . TYR A 1 90 ? 11.896 -5.945 16.288 1.00 89.50 90 TYR A CA 1
ATOM 721 C C . TYR A 1 90 ? 11.242 -5.073 17.362 1.00 89.50 90 TYR A C 1
ATOM 723 O O . TYR A 1 90 ? 11.180 -5.455 18.527 1.00 89.50 90 TYR A O 1
ATOM 731 N N . TRP A 1 91 ? 10.693 -3.926 16.968 1.00 85.19 91 TRP A N 1
ATOM 732 C CA . TRP A 1 91 ? 10.015 -3.010 17.872 1.00 85.19 91 TRP A CA 1
ATOM 733 C C . TRP A 1 91 ? 8.751 -3.616 18.486 1.00 85.19 91 TRP A C 1
ATOM 735 O O . TRP A 1 91 ? 8.529 -3.459 19.684 1.00 85.19 91 TRP A O 1
ATOM 745 N N . ILE A 1 92 ? 7.944 -4.338 17.701 1.00 83.50 92 ILE A N 1
ATOM 746 C CA . ILE A 1 92 ? 6.748 -5.032 18.198 1.00 83.50 92 ILE A CA 1
ATOM 747 C C . ILE A 1 92 ? 7.131 -6.114 19.216 1.00 83.50 92 ILE A C 1
ATOM 749 O O . ILE A 1 92 ? 6.454 -6.234 20.232 1.00 83.50 92 ILE A O 1
ATOM 753 N N . ILE A 1 93 ? 8.206 -6.871 18.970 1.00 85.31 93 ILE A N 1
ATOM 754 C CA . ILE A 1 93 ? 8.692 -7.923 19.878 1.00 85.31 93 ILE A CA 1
ATOM 755 C C . ILE A 1 93 ? 9.266 -7.322 21.171 1.00 85.31 93 ILE A C 1
ATOM 757 O O . ILE A 1 93 ? 9.001 -7.833 22.257 1.00 85.31 93 ILE A O 1
ATOM 761 N N . ASN A 1 94 ? 10.035 -6.230 21.076 1.00 82.19 94 ASN A N 1
ATOM 762 C CA . ASN A 1 94 ? 10.701 -5.619 22.233 1.00 82.19 94 ASN A CA 1
ATOM 763 C C . ASN A 1 94 ? 9.814 -4.676 23.051 1.00 82.19 94 ASN A C 1
ATOM 765 O O . ASN A 1 94 ? 10.148 -4.363 24.199 1.00 82.19 94 ASN A O 1
ATOM 769 N N . ARG A 1 95 ? 8.683 -4.213 22.512 1.00 74.38 95 ARG A N 1
ATOM 770 C CA . ARG A 1 95 ? 7.649 -3.609 23.348 1.00 74.38 95 ARG A CA 1
ATOM 771 C C . ARG A 1 95 ? 7.042 -4.719 24.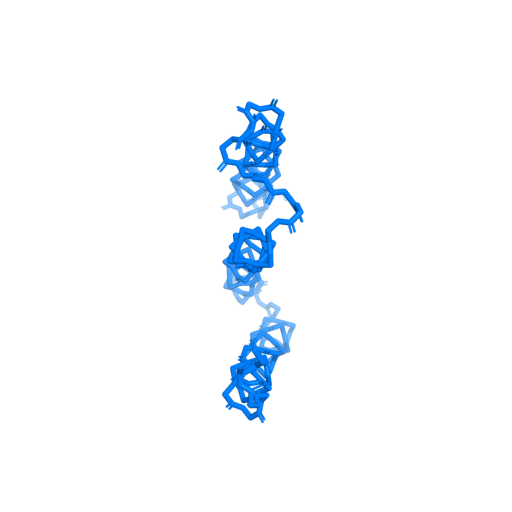198 1.00 74.38 95 ARG A C 1
ATOM 773 O O . ARG A 1 95 ? 6.219 -5.485 23.709 1.00 74.38 95 ARG A O 1
ATOM 780 N N . LYS A 1 96 ? 7.432 -4.782 25.479 1.00 53.19 96 LYS A N 1
ATOM 781 C CA . LYS A 1 96 ? 6.692 -5.542 26.497 1.00 53.19 96 LYS A CA 1
ATOM 782 C C . LYS A 1 96 ? 5.213 -5.216 26.307 1.00 53.19 96 LYS A C 1
ATOM 784 O O . LYS A 1 96 ? 4.838 -4.049 26.407 1.00 53.19 96 LYS A O 1
ATOM 789 N N . VAL A 1 97 ? 4.433 -6.221 25.923 1.00 55.50 97 VAL A N 1
ATOM 790 C CA . VAL A 1 97 ? 2.984 -6.119 25.754 1.00 55.50 97 VAL A CA 1
ATOM 791 C C . VAL A 1 97 ? 2.431 -5.521 27.051 1.00 55.50 97 VAL A C 1
ATOM 793 O O . VAL A 1 97 ? 2.573 -6.144 28.102 1.00 55.50 97 VAL A O 1
ATOM 796 N N . ILE A 1 98 ? 1.935 -4.281 26.981 1.00 45.31 98 ILE A N 1
ATOM 797 C CA . ILE A 1 98 ? 1.079 -3.682 28.017 1.00 45.31 98 ILE A CA 1
ATOM 798 C C . ILE A 1 98 ? -0.298 -4.315 27.861 1.00 45.31 98 ILE A C 1
ATOM 800 O O . ILE A 1 98 ? -0.746 -4.405 26.691 1.00 45.31 98 ILE A O 1
#

Sequence (98 aa):
MDYFSHSWLPFMYLYGLGGLLFISGIFITIRSGSLNLDSISHWRWLWTLIFGLVWYMSIHASLTLAALGFVNFAFIIMASVILVSSFATYWIINRKVI

Secondary structure (DSSP, 8-state):
-HHIIIIIHHHIIIIIIHHHHHHHHHHHHHHTTSS-TTSHHHHHHHHHHHHHHHHHHHHHHHHHHHHTT-HHHHHHHHHHHHHHHHHHHHHHHHS---